Protein AF-A0AAN8T4R4-F1 (afdb_monomer_lite)

Organism: Solanum bulbocastanum (NCBI:txid147425)

Structure (mmCIF, N/CA/C/O backbone):
data_AF-A0AAN8T4R4-F1
#
_entry.id   AF-A0AAN8T4R4-F1
#
loop_
_atom_site.group_PDB
_atom_site.id
_atom_site.type_symbol
_atom_site.label_atom_id
_atom_site.label_alt_id
_atom_site.label_comp_id
_atom_site.label_asym_id
_atom_site.label_entity_id
_atom_site.label_seq_id
_atom_site.pdbx_PDB_ins_code
_atom_site.Cartn_x
_atom_site.Cartn_y
_atom_site.Cartn_z
_atom_site.occupancy
_atom_site.B_iso_or_equiv
_atom_site.auth_seq_id
_atom_site.auth_comp_id
_atom_site.auth_asym_id
_atom_site.auth_atom_id
_atom_site.pdbx_PDB_model_num
ATOM 1 N N . MET A 1 1 ? 1.243 -3.612 -0.192 1.00 70.31 1 MET A N 1
ATOM 2 C CA . MET A 1 1 ? 1.621 -2.496 0.725 1.00 70.31 1 MET A CA 1
ATOM 3 C C . MET A 1 1 ? 0.434 -1.635 1.151 1.00 70.31 1 MET A C 1
ATOM 5 O O . MET A 1 1 ? 0.256 -1.428 2.345 1.00 70.31 1 MET A O 1
ATOM 9 N N . CYS A 1 2 ? -0.395 -1.151 0.220 1.00 84.56 2 CYS A N 1
ATOM 10 C CA . CYS A 1 2 ? -1.512 -0.251 0.536 1.00 84.56 2 CYS A CA 1
ATOM 11 C C . CYS A 1 2 ? -2.473 -0.798 1.614 1.00 84.56 2 CYS A C 1
ATOM 13 O O . CYS A 1 2 ? -2.903 -0.047 2.481 1.00 84.56 2 CYS A O 1
ATOM 15 N N . SER A 1 3 ? -2.752 -2.108 1.619 1.00 90.38 3 SER A N 1
ATOM 16 C CA . SER A 1 3 ? -3.696 -2.730 2.565 1.00 90.38 3 SER A CA 1
ATOM 17 C C . SER A 1 3 ? -3.278 -2.607 4.030 1.00 90.38 3 SER A C 1
ATOM 19 O O . SER A 1 3 ? -4.137 -2.523 4.903 1.00 90.38 3 SER A O 1
ATOM 21 N N . TYR A 1 4 ? -1.973 -2.577 4.306 1.00 89.50 4 TYR A N 1
ATOM 22 C CA . TYR A 1 4 ? -1.435 -2.440 5.657 1.00 89.50 4 TYR A CA 1
ATOM 23 C C . TYR A 1 4 ? -1.682 -1.052 6.229 1.00 89.50 4 TYR A C 1
ATOM 25 O O . TYR A 1 4 ? -2.154 -0.919 7.353 1.00 89.50 4 TYR A O 1
ATOM 33 N N . PHE A 1 5 ? -1.433 -0.011 5.437 1.00 86.12 5 PHE A N 1
ATOM 34 C CA . PHE A 1 5 ? -1.716 1.350 5.873 1.00 86.12 5 PHE A CA 1
ATOM 35 C C . PHE A 1 5 ? -3.221 1.567 6.023 1.00 86.12 5 PHE A C 1
ATOM 37 O O . PHE A 1 5 ? -3.647 2.046 7.068 1.00 86.12 5 PHE A O 1
ATOM 44 N N . SER A 1 6 ? -4.041 1.106 5.068 1.00 87.62 6 SER A N 1
ATOM 45 C CA . SER A 1 6 ? -5.504 1.126 5.215 1.00 87.62 6 SER A CA 1
ATOM 46 C C . SER A 1 6 ? -5.963 0.414 6.493 1.00 87.62 6 SER A C 1
ATOM 48 O O . SER A 1 6 ? -6.845 0.906 7.188 1.00 87.62 6 SER A O 1
ATOM 50 N N . HIS A 1 7 ? -5.336 -0.708 6.858 1.00 89.81 7 HIS A N 1
ATOM 51 C CA . HIS A 1 7 ? -5.618 -1.392 8.117 1.00 89.81 7 HIS A CA 1
ATOM 52 C C . HIS A 1 7 ? -5.269 -0.547 9.338 1.00 89.81 7 HIS A C 1
ATOM 54 O O . HIS A 1 7 ? -6.116 -0.400 10.210 1.00 89.81 7 HIS A O 1
ATOM 60 N N . LEU A 1 8 ? -4.068 0.032 9.405 1.00 86.88 8 LEU A N 1
ATOM 61 C CA . LEU A 1 8 ? -3.681 0.896 10.525 1.00 86.88 8 LEU A CA 1
ATOM 62 C C . LEU A 1 8 ? -4.657 2.074 10.694 1.00 86.88 8 LEU A C 1
ATOM 64 O O . LEU A 1 8 ? -5.019 2.429 11.816 1.00 86.88 8 LEU A O 1
ATOM 68 N N . PHE A 1 9 ? -5.129 2.634 9.577 1.00 84.19 9 PHE A N 1
ATOM 69 C CA . PHE A 1 9 ? -6.100 3.728 9.556 1.00 84.19 9 PHE A CA 1
ATOM 70 C C . PHE A 1 9 ? -7.527 3.320 9.922 1.00 84.19 9 PHE A C 1
ATOM 72 O O . PHE A 1 9 ? -8.250 4.139 10.476 1.00 84.19 9 PHE A O 1
ATOM 79 N N . VAL A 1 10 ? -7.970 2.097 9.633 1.00 85.12 10 VAL A N 1
ATOM 80 C CA . VAL A 1 10 ? -9.353 1.664 9.921 1.00 85.12 10 VAL A CA 1
ATOM 81 C C . VAL A 1 10 ? -9.436 0.901 11.250 1.00 85.12 10 VAL A C 1
ATOM 83 O O . VAL A 1 10 ? -10.383 1.073 12.012 1.00 85.12 10 VAL A O 1
ATOM 86 N N . LYS A 1 11 ? -8.419 0.098 11.573 1.00 85.94 11 LYS A N 1
ATOM 87 C CA . LYS A 1 11 ? -8.355 -0.839 12.705 1.00 85.94 11 LYS A CA 1
ATOM 88 C C . LYS A 1 11 ? -7.009 -0.722 13.465 1.00 85.94 11 LYS A C 1
ATOM 90 O O . LYS A 1 11 ? -6.245 -1.676 13.503 1.00 85.94 11 LYS A O 1
ATOM 95 N N . PRO A 1 12 ? -6.713 0.413 14.126 1.00 78.94 12 PRO A N 1
ATOM 96 C CA . PRO A 1 12 ? -5.392 0.726 14.706 1.00 78.94 12 PRO A CA 1
ATOM 97 C C . PRO A 1 12 ? -4.930 -0.216 15.821 1.00 78.94 12 PRO A C 1
ATOM 99 O O . PRO A 1 12 ? -3.740 -0.327 16.078 1.00 78.94 12 PRO A O 1
ATOM 102 N N . ASN A 1 13 ? -5.880 -0.843 16.515 1.00 82.31 13 ASN A N 1
ATOM 103 C CA . ASN A 1 13 ? -5.626 -1.683 17.685 1.00 82.31 13 ASN A CA 1
ATOM 104 C C . ASN A 1 13 ? -5.783 -3.173 17.358 1.00 82.31 13 ASN A C 1
ATOM 106 O O . ASN A 1 13 ? -5.869 -3.999 18.262 1.00 82.31 13 ASN A O 1
ATOM 110 N N . VAL A 1 14 ? -5.901 -3.506 16.072 1.00 87.19 14 VAL A N 1
ATOM 111 C CA . VAL A 1 14 ? -6.008 -4.879 15.588 1.00 87.19 14 VAL A CA 1
ATOM 112 C C . VAL A 1 14 ? -4.702 -5.216 14.884 1.00 87.19 14 VAL A C 1
ATOM 114 O O . VAL A 1 14 ? -4.086 -4.360 14.255 1.00 87.19 14 VAL A O 1
ATOM 117 N N . GLU A 1 15 ? -4.246 -6.456 15.028 1.00 87.62 15 GLU A N 1
ATOM 118 C CA . GLU A 1 15 ? -3.076 -6.916 14.294 1.00 87.62 15 GLU A CA 1
ATOM 119 C C . GLU A 1 15 ? -3.434 -7.136 12.819 1.00 87.62 15 GLU A C 1
ATOM 121 O O . GLU A 1 15 ? -4.502 -7.656 12.473 1.00 87.62 15 GLU A O 1
ATOM 126 N N . PHE A 1 16 ? -2.519 -6.754 11.931 1.00 89.31 16 PHE A N 1
ATOM 127 C CA . PHE A 1 16 ? -2.689 -6.982 10.505 1.00 89.31 16 PHE A CA 1
ATOM 128 C C . PHE A 1 16 ? -2.700 -8.494 10.201 1.00 89.31 16 PHE A C 1
ATOM 130 O O . PHE A 1 16 ? -1.756 -9.194 10.567 1.00 89.31 16 PHE A O 1
ATOM 137 N N . PRO A 1 17 ? -3.710 -9.028 9.485 1.00 90.50 17 PRO A N 1
ATOM 138 C CA . PRO A 1 17 ? -3.965 -10.473 9.429 1.00 90.50 17 PRO A CA 1
ATOM 139 C C . PRO A 1 17 ? -3.010 -11.273 8.529 1.00 90.50 17 PRO A C 1
ATOM 141 O O . PRO A 1 17 ? -3.151 -12.489 8.409 1.00 90.50 17 PRO A O 1
ATOM 144 N N . PHE A 1 18 ? -2.049 -10.627 7.863 1.00 88.25 18 PHE A N 1
ATOM 145 C CA . PHE A 1 18 ? -1.108 -11.301 6.972 1.00 88.25 18 PHE A CA 1
ATOM 146 C C . PHE A 1 18 ? 0.327 -11.157 7.468 1.00 88.25 18 PHE A C 1
ATOM 148 O O . PHE A 1 18 ? 0.864 -10.053 7.558 1.00 88.25 18 PHE A O 1
ATOM 155 N N . GLN A 1 19 ? 1.000 -12.289 7.664 1.00 76.69 19 GLN A N 1
ATOM 156 C CA . GLN A 1 19 ? 2.444 -12.308 7.875 1.00 76.69 19 GLN A CA 1
ATOM 157 C C . GLN A 1 19 ? 3.167 -12.081 6.545 1.00 76.69 19 GLN A C 1
ATOM 159 O O . GLN A 1 19 ? 3.243 -12.978 5.706 1.00 76.69 19 GLN A O 1
ATOM 164 N N . ALA A 1 20 ? 3.665 -10.862 6.342 1.00 63.94 20 ALA A N 1
ATOM 165 C CA . ALA A 1 20 ? 4.552 -10.524 5.222 1.00 63.94 20 ALA A CA 1
ATOM 166 C C . ALA A 1 20 ? 5.282 -9.182 5.383 1.00 63.94 20 ALA A C 1
ATOM 168 O O . ALA A 1 20 ? 6.284 -8.955 4.712 1.00 63.94 20 ALA A O 1
ATOM 169 N N . LEU A 1 21 ? 4.801 -8.284 6.245 1.00 71.69 21 LEU A N 1
ATOM 170 C CA . LEU A 1 21 ? 5.347 -6.934 6.363 1.00 71.69 21 LEU A CA 1
ATOM 171 C C . LEU A 1 21 ? 6.217 -6.826 7.609 1.00 71.69 21 LEU A C 1
ATOM 173 O O . LEU A 1 21 ? 5.735 -6.564 8.706 1.00 71.69 21 LEU A O 1
ATOM 177 N N . ARG A 1 22 ? 7.520 -7.048 7.435 1.00 72.25 22 ARG A N 1
ATOM 178 C CA . ARG A 1 22 ? 8.513 -6.684 8.446 1.00 72.25 22 ARG A CA 1
ATOM 179 C C . ARG A 1 22 ? 8.921 -5.237 8.225 1.00 72.25 22 ARG A C 1
ATOM 181 O O . ARG A 1 22 ? 9.817 -4.966 7.438 1.00 72.25 22 ARG A O 1
ATOM 188 N N . LEU A 1 23 ? 8.246 -4.334 8.923 1.00 80.38 23 LEU A N 1
ATOM 189 C CA . LEU A 1 23 ? 8.722 -2.968 9.090 1.00 80.38 23 LEU A CA 1
ATOM 190 C C . LEU A 1 23 ? 9.738 -2.930 10.232 1.00 80.38 23 LEU A C 1
ATOM 192 O O . LEU A 1 23 ? 9.555 -3.580 11.265 1.00 80.38 23 LEU A O 1
ATOM 196 N N . HIS A 1 24 ? 10.804 -2.158 10.065 1.00 86.69 24 HIS A N 1
ATOM 197 C CA . HIS A 1 24 ? 11.719 -1.868 11.157 1.00 86.69 24 HIS A CA 1
ATOM 198 C C . HIS A 1 24 ? 11.015 -1.048 12.254 1.00 86.69 24 HIS A C 1
ATOM 200 O O . HIS A 1 24 ? 10.060 -0.318 11.973 1.00 86.69 24 HIS A O 1
ATOM 206 N N . PRO A 1 25 ? 11.505 -1.082 13.510 1.00 87.06 25 PRO A N 1
ATOM 207 C CA . PRO A 1 25 ? 10.887 -0.342 14.613 1.00 87.06 25 PRO A CA 1
ATOM 208 C C . PRO A 1 25 ? 10.697 1.158 14.340 1.00 87.06 25 PRO A C 1
ATOM 210 O O . PRO A 1 25 ? 9.683 1.735 14.723 1.00 87.06 25 PRO A O 1
ATOM 213 N N . TYR A 1 26 ? 11.638 1.799 13.639 1.00 88.50 26 TYR A N 1
ATOM 214 C CA . TYR A 1 26 ? 11.523 3.219 13.293 1.00 88.50 26 TYR A CA 1
ATOM 215 C C . TYR A 1 26 ? 10.458 3.482 12.213 1.00 88.50 26 TYR A C 1
ATOM 217 O O . TYR A 1 26 ? 9.780 4.508 12.263 1.00 88.50 26 TYR A O 1
ATOM 225 N N . GLU A 1 27 ? 10.262 2.554 11.271 1.00 88.25 27 GLU A N 1
ATOM 226 C CA . GLU A 1 27 ? 9.214 2.636 10.246 1.00 88.25 27 GLU A CA 1
ATOM 227 C C . GLU A 1 27 ? 7.831 2.440 10.866 1.00 88.25 27 GLU A C 1
ATOM 229 O O . GLU A 1 27 ? 6.905 3.182 10.545 1.00 88.25 27 GLU A O 1
ATOM 234 N N . LEU A 1 28 ? 7.711 1.502 11.813 1.00 85.25 28 LEU A N 1
ATOM 235 C CA . LEU A 1 28 ? 6.496 1.302 12.602 1.00 85.25 28 LEU A CA 1
ATOM 236 C C . LEU A 1 28 ? 6.129 2.567 13.373 1.00 85.25 28 LEU A C 1
ATOM 238 O O . LEU A 1 28 ? 5.000 3.038 13.262 1.00 85.25 28 LEU A O 1
ATOM 242 N N . THR A 1 29 ? 7.071 3.147 14.119 1.00 87.94 29 THR A N 1
ATOM 243 C CA . THR A 1 29 ? 6.829 4.380 14.883 1.00 87.94 29 THR A CA 1
ATOM 244 C C . THR A 1 29 ? 6.397 5.526 13.970 1.00 87.94 29 THR A C 1
ATOM 246 O O . THR A 1 29 ? 5.438 6.235 14.276 1.00 87.94 29 THR A O 1
ATOM 249 N N . ARG A 1 30 ? 7.057 5.685 12.815 1.00 87.94 30 ARG A N 1
ATOM 250 C CA . ARG A 1 30 ? 6.697 6.714 11.833 1.00 87.94 30 ARG A CA 1
ATOM 251 C C . ARG A 1 30 ? 5.301 6.485 11.251 1.00 87.94 30 ARG A C 1
ATOM 253 O O . ARG A 1 30 ? 4.533 7.437 11.170 1.00 87.94 30 ARG A O 1
ATOM 260 N N . ALA A 1 31 ? 4.962 5.251 10.882 1.00 84.12 31 ALA A N 1
ATOM 261 C CA . ALA A 1 31 ? 3.650 4.910 10.337 1.00 84.12 31 ALA A CA 1
ATOM 262 C C . ALA A 1 31 ? 2.522 5.200 11.341 1.00 84.12 31 ALA A C 1
ATOM 264 O O . ALA A 1 31 ? 1.548 5.859 10.989 1.00 84.12 31 ALA A O 1
ATOM 265 N N . HIS A 1 32 ? 2.679 4.783 12.602 1.00 83.69 32 HIS A N 1
ATOM 266 C CA . HIS A 1 32 ? 1.687 5.048 13.650 1.00 83.69 32 HIS A CA 1
ATOM 267 C C . HIS A 1 32 ? 1.530 6.541 13.943 1.00 83.69 32 HIS A C 1
ATOM 269 O O . HIS A 1 32 ? 0.411 7.000 14.156 1.00 83.69 32 HIS A O 1
ATOM 275 N N . LYS A 1 33 ? 2.631 7.303 13.926 1.00 87.19 33 LYS A N 1
ATOM 276 C CA . LYS A 1 33 ? 2.591 8.755 14.120 1.00 87.19 33 LYS A CA 1
ATOM 277 C C . LYS A 1 33 ? 1.748 9.439 13.041 1.00 87.19 33 LYS A C 1
ATOM 279 O O . LYS A 1 33 ? 0.819 10.157 13.386 1.00 87.19 33 LYS A O 1
ATOM 284 N N . VAL A 1 34 ? 2.016 9.147 11.765 1.00 84.50 34 VAL A N 1
ATOM 285 C CA . VAL A 1 34 ? 1.265 9.722 10.634 1.00 84.50 34 VAL A CA 1
ATOM 286 C C . VAL A 1 34 ? -0.223 9.383 10.735 1.00 84.50 34 VAL A C 1
ATOM 288 O O . VAL A 1 34 ? -1.061 10.261 10.557 1.00 84.50 34 VAL A O 1
ATOM 291 N N . VAL A 1 35 ? -0.557 8.130 11.066 1.00 81.44 35 VAL A N 1
ATOM 292 C CA . VAL A 1 35 ? -1.952 7.690 11.235 1.00 81.44 35 VAL A CA 1
ATOM 293 C C . VAL A 1 35 ? -2.652 8.430 12.372 1.00 81.44 35 VAL A C 1
ATOM 295 O O . VAL A 1 35 ? -3.825 8.776 12.247 1.00 81.44 35 VAL A O 1
ATOM 298 N N . LYS A 1 36 ? -1.950 8.647 13.487 1.00 81.88 36 LYS A N 1
ATOM 299 C CA . LYS A 1 36 ? -2.492 9.352 14.646 1.00 81.88 36 LYS A CA 1
ATOM 300 C C . LYS A 1 36 ? -2.761 10.823 14.326 1.00 81.88 36 LYS A C 1
ATOM 302 O O . LYS A 1 36 ? -3.868 11.274 14.577 1.00 81.88 36 LYS A O 1
ATOM 307 N N . GLU A 1 37 ? -1.793 11.516 13.727 1.00 82.62 37 GLU A N 1
ATOM 308 C CA . GLU A 1 37 ? -1.914 12.936 13.357 1.00 82.62 37 GLU A CA 1
ATOM 309 C C . GLU A 1 37 ? -3.115 13.172 12.424 1.00 82.62 37 GLU A C 1
ATOM 311 O O . GLU A 1 37 ? -3.972 13.991 12.726 1.00 82.62 37 GLU A O 1
ATOM 316 N N . HIS A 1 38 ? -3.267 12.367 11.366 1.00 74.69 38 HIS A N 1
ATOM 317 C CA . HIS A 1 38 ? -4.385 12.520 10.419 1.00 74.69 38 HIS A CA 1
ATOM 318 C C . HIS A 1 38 ? -5.761 12.252 11.044 1.00 74.69 38 HIS A C 1
ATOM 320 O O . HIS A 1 38 ? -6.758 12.788 10.583 1.00 74.69 38 HIS A O 1
ATOM 326 N N . ARG A 1 39 ? -5.838 11.408 12.078 1.00 70.50 39 ARG A N 1
ATOM 327 C CA . ARG A 1 39 ? -7.100 11.112 12.773 1.00 70.50 39 ARG A CA 1
ATOM 328 C C . ARG A 1 39 ? -7.490 12.155 13.805 1.00 70.50 39 ARG A C 1
ATOM 330 O O . ARG A 1 39 ? -8.663 12.239 14.143 1.00 70.50 39 ARG A O 1
ATOM 337 N N . GLU A 1 40 ? -6.509 12.854 14.362 1.00 69.06 40 GLU A N 1
ATOM 338 C CA . GLU A 1 40 ? -6.748 13.980 15.265 1.00 69.06 40 GLU A CA 1
ATOM 339 C C . GLU A 1 40 ? -7.192 15.223 14.474 1.00 69.06 40 GLU A C 1
ATOM 341 O O . GLU A 1 40 ? -7.977 16.009 14.998 1.00 69.06 40 GLU A O 1
ATOM 346 N N . ASP A 1 41 ? -6.759 15.343 13.212 1.00 63.88 41 ASP A N 1
ATOM 347 C CA . ASP A 1 41 ? -7.192 16.385 12.269 1.00 63.88 41 ASP 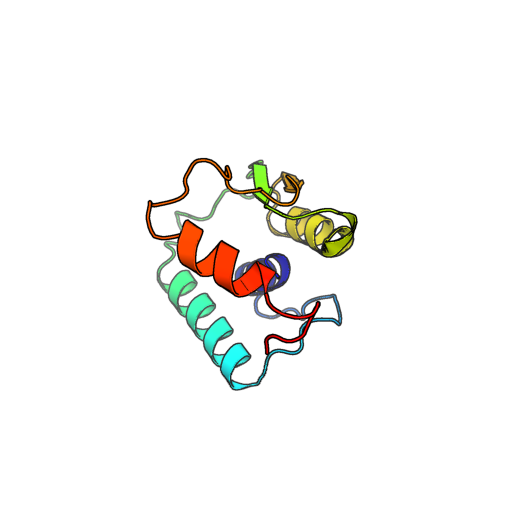A CA 1
ATOM 348 C C . ASP A 1 41 ? -8.542 16.082 11.578 1.00 63.88 41 ASP A C 1
ATOM 350 O O . ASP A 1 41 ? -9.180 16.998 11.054 1.00 63.88 41 ASP A O 1
ATOM 354 N N . ASP A 1 42 ? -8.994 14.821 11.569 1.00 61.75 42 ASP A N 1
ATOM 355 C CA . ASP A 1 42 ? -10.283 14.423 10.985 1.00 61.75 42 ASP A CA 1
ATOM 356 C C . ASP A 1 42 ? -11.452 14.875 11.880 1.00 61.75 42 ASP A C 1
ATOM 358 O O . ASP A 1 42 ? -11.653 14.374 12.992 1.00 61.75 42 ASP A O 1
ATOM 362 N N . ASP A 1 43 ? -12.273 15.792 11.363 1.00 55.19 43 ASP A N 1
ATOM 363 C CA . ASP A 1 43 ? -13.533 16.189 11.990 1.00 55.19 43 ASP A CA 1
ATOM 364 C C . ASP A 1 43 ? -14.479 14.969 12.064 1.00 55.19 43 ASP A C 1
ATOM 366 O O . ASP A 1 43 ? -14.760 14.344 11.032 1.00 55.19 43 ASP A O 1
ATOM 370 N N . PRO A 1 44 ? -14.994 14.589 13.250 1.00 54.44 44 PRO A N 1
ATOM 371 C CA . PRO A 1 44 ? -15.911 13.462 13.393 1.00 54.44 44 PRO A CA 1
ATOM 372 C C . PRO A 1 44 ? -17.187 13.575 12.538 1.00 54.44 44 PRO A C 1
ATOM 374 O O . PRO A 1 44 ? -17.791 12.533 12.265 1.00 54.44 44 PRO A O 1
ATOM 377 N N . GLU A 1 45 ? -17.578 14.775 12.086 1.00 49.56 45 GLU A N 1
ATOM 378 C CA . GLU A 1 45 ? -18.691 14.985 11.142 1.00 49.56 45 GLU A CA 1
ATOM 379 C C . GLU A 1 45 ? -18.344 14.619 9.683 1.00 49.56 45 GLU A C 1
ATOM 381 O O . GLU A 1 45 ? -19.244 14.336 8.893 1.00 49.56 45 GLU A O 1
ATOM 386 N N . VAL A 1 46 ? -17.057 14.527 9.326 1.00 51.81 46 VAL A N 1
ATOM 387 C CA . VAL A 1 46 ? -16.553 14.111 7.998 1.00 51.81 46 VAL A CA 1
ATOM 388 C C . VAL A 1 46 ? -16.220 12.610 7.986 1.00 51.81 46 VAL A C 1
ATOM 390 O O . VAL A 1 46 ? -15.413 12.115 7.200 1.00 51.81 46 VAL A O 1
ATOM 393 N N . ARG A 1 47 ? -16.868 11.812 8.842 1.00 53.88 47 ARG A N 1
ATOM 394 C CA . ARG A 1 47 ? -16.825 10.355 8.684 1.00 53.88 47 ARG A CA 1
ATOM 395 C C . ARG A 1 47 ? -17.554 9.975 7.398 1.00 53.88 47 ARG A C 1
ATOM 397 O O . ARG A 1 47 ? -18.754 10.202 7.263 1.00 53.88 47 ARG A O 1
ATOM 404 N N . ALA A 1 48 ? -16.827 9.354 6.468 1.00 53.28 48 ALA A N 1
ATOM 405 C CA . 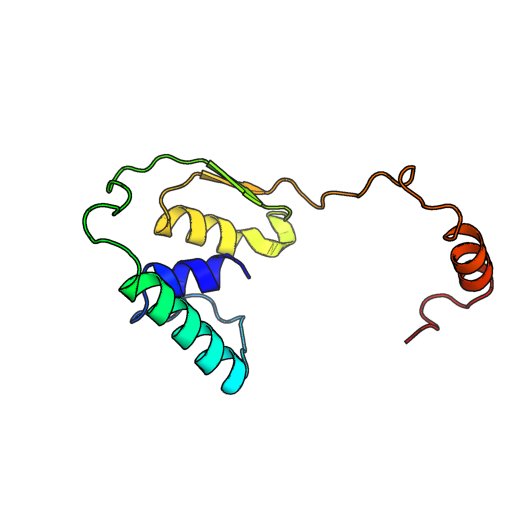ALA A 1 48 ? -17.426 8.703 5.312 1.00 53.28 48 ALA A CA 1
ATOM 406 C C . ALA A 1 48 ? -18.576 7.786 5.791 1.00 53.28 48 ALA A C 1
ATOM 408 O O . ALA A 1 48 ? -18.344 6.990 6.708 1.00 53.28 48 ALA A O 1
ATOM 409 N N . PRO A 1 49 ? -19.801 7.907 5.241 1.00 54.00 49 PRO A N 1
ATOM 410 C CA . PRO A 1 49 ? -20.940 7.092 5.656 1.00 54.00 49 PRO A CA 1
ATOM 411 C C . PRO A 1 49 ? -20.614 5.595 5.663 1.00 54.00 49 PRO A C 1
ATOM 413 O O . PRO A 1 49 ? -19.825 5.121 4.845 1.00 54.00 49 PRO A O 1
ATOM 416 N N . GLU A 1 50 ? -21.258 4.841 6.561 1.00 57.94 50 GLU A N 1
ATOM 417 C CA . GLU A 1 50 ? -21.053 3.389 6.728 1.00 57.94 50 GLU A CA 1
ATOM 418 C C . GLU A 1 50 ? -21.227 2.591 5.416 1.00 57.94 50 GLU A C 1
ATOM 420 O O . GLU A 1 50 ? -20.680 1.497 5.271 1.00 57.94 50 GLU A O 1
ATOM 425 N N . GLU A 1 51 ? -21.930 3.171 4.439 1.00 60.94 51 GLU A N 1
ATOM 426 C CA . GLU A 1 51 ? -22.252 2.604 3.126 1.00 60.94 51 GLU A CA 1
ATOM 427 C C . GLU A 1 51 ? -21.451 3.211 1.959 1.00 60.94 51 GLU A C 1
ATOM 429 O O . GLU A 1 51 ? -21.933 3.262 0.828 1.00 60.94 51 GLU A O 1
ATOM 434 N N . PHE A 1 52 ? -20.238 3.721 2.181 1.00 62.50 52 PHE A N 1
ATOM 435 C CA . PHE A 1 52 ? -19.481 4.351 1.096 1.00 62.50 52 PHE A CA 1
ATOM 436 C C . PHE A 1 52 ? -19.064 3.334 0.006 1.00 62.50 52 PHE A C 1
ATOM 438 O O . PHE A 1 52 ? -18.027 2.681 0.095 1.00 62.50 52 PHE A O 1
ATOM 445 N N . THR A 1 53 ? -19.856 3.216 -1.065 1.00 67.56 53 THR A N 1
ATOM 446 C CA . THR A 1 53 ? -19.606 2.352 -2.237 1.00 67.56 53 THR A CA 1
ATOM 447 C C . THR A 1 53 ? -18.729 3.045 -3.283 1.00 67.56 53 THR A C 1
ATOM 449 O O . THR A 1 53 ? -19.128 3.248 -4.432 1.00 67.56 53 THR A O 1
ATOM 452 N N . GLY A 1 54 ? -17.526 3.452 -2.880 1.00 80.88 54 GLY A N 1
ATOM 453 C CA . GLY A 1 54 ? -16.525 4.005 -3.791 1.00 80.88 54 GLY A CA 1
ATOM 454 C C . GLY A 1 54 ? -15.812 2.930 -4.620 1.00 80.88 54 GLY A C 1
ATOM 455 O O . GLY A 1 54 ? -15.909 1.726 -4.360 1.00 80.88 54 GLY A O 1
ATOM 456 N N . MET A 1 55 ? -15.048 3.368 -5.621 1.00 87.88 55 MET A N 1
ATOM 457 C CA . MET A 1 55 ? -14.150 2.511 -6.398 1.00 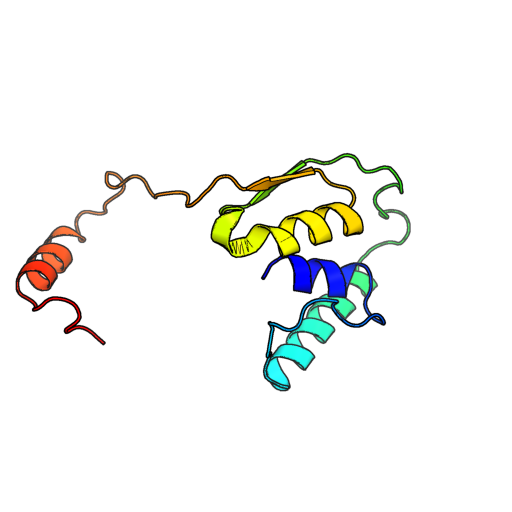87.88 55 MET A CA 1
ATOM 458 C C . MET A 1 55 ? -12.727 3.062 -6.325 1.00 87.88 55 MET A C 1
ATOM 460 O O . MET A 1 55 ? -12.513 4.252 -6.540 1.00 87.88 55 MET A O 1
ATOM 464 N N . MET A 1 56 ? -11.755 2.197 -6.039 1.00 89.19 56 MET A N 1
ATOM 465 C CA . MET A 1 56 ? -10.335 2.541 -5.966 1.00 89.19 56 MET A CA 1
ATOM 466 C C . MET A 1 56 ? -9.574 1.811 -7.069 1.00 89.19 56 MET A C 1
ATOM 468 O O . MET A 1 56 ? -9.635 0.584 -7.160 1.00 89.19 56 MET A O 1
ATOM 472 N N . LEU A 1 57 ? -8.844 2.561 -7.891 1.00 91.69 57 LEU A N 1
ATOM 473 C CA . LEU A 1 57 ? -7.947 2.006 -8.902 1.00 91.69 57 LEU A CA 1
ATOM 474 C C . LEU A 1 57 ? -6.531 1.935 -8.327 1.00 91.69 57 LEU A C 1
ATOM 476 O O . LEU A 1 57 ? -6.019 2.938 -7.832 1.00 91.69 57 LEU A O 1
ATOM 480 N N . ILE A 1 58 ? -5.897 0.764 -8.388 1.00 90.44 58 ILE A N 1
ATOM 481 C CA . ILE A 1 58 ? -4.534 0.562 -7.880 1.00 90.44 58 ILE A CA 1
ATOM 482 C C . ILE A 1 58 ? -3.671 -0.040 -8.985 1.00 90.44 58 ILE A C 1
ATOM 484 O O . ILE A 1 58 ? -4.021 -1.076 -9.551 1.00 90.44 58 ILE A O 1
ATOM 488 N N . GLY A 1 59 ? -2.532 0.595 -9.274 1.00 91.38 59 GLY A N 1
ATOM 489 C CA . GLY A 1 59 ? -1.520 0.113 -10.222 1.00 91.38 59 GLY A CA 1
ATOM 490 C C . GLY A 1 59 ? -0.780 -1.123 -9.704 1.00 91.38 59 GLY A C 1
ATOM 491 O O . GLY A 1 59 ? 0.373 -1.040 -9.298 1.00 91.38 59 GLY A O 1
ATOM 492 N N . THR A 1 60 ? -1.476 -2.254 -9.656 1.00 91.19 60 THR A N 1
ATOM 493 C CA . THR A 1 60 ? -0.992 -3.552 -9.174 1.00 91.19 60 THR A CA 1
ATOM 494 C C . THR A 1 60 ? -1.731 -4.680 -9.898 1.00 91.19 60 THR A C 1
ATOM 496 O O . THR A 1 60 ? -2.602 -4.420 -10.729 1.00 91.19 60 THR A O 1
ATOM 499 N N . SER A 1 61 ? -1.418 -5.936 -9.585 1.00 92.12 61 SER A N 1
ATOM 500 C CA . SER A 1 61 ? -2.089 -7.114 -10.142 1.00 92.12 61 SER A CA 1
ATOM 501 C C . SER A 1 61 ? -2.540 -8.087 -9.044 1.00 92.12 61 SER A C 1
ATOM 503 O O . SER A 1 61 ? -2.017 -8.078 -7.924 1.00 92.12 61 SER A O 1
ATOM 505 N N . ARG A 1 62 ? -3.526 -8.946 -9.346 1.00 91.69 62 ARG A N 1
ATOM 506 C CA . ARG A 1 62 ? -4.007 -9.951 -8.378 1.00 91.69 62 ARG A CA 1
ATOM 507 C C . ARG A 1 62 ? -2.970 -11.043 -8.118 1.00 91.69 62 ARG A C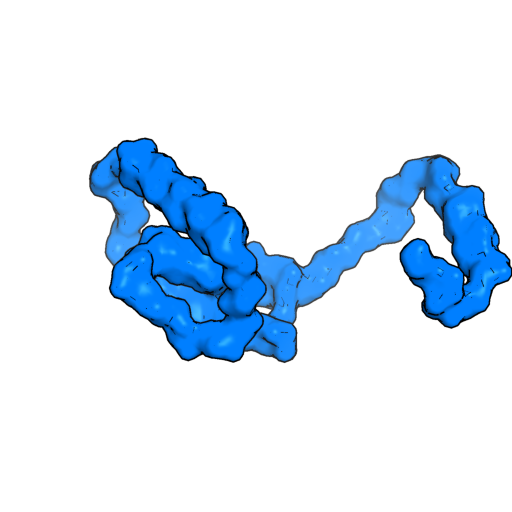 1
ATOM 509 O O . ARG A 1 62 ? -2.939 -11.586 -7.020 1.00 91.69 62 ARG A O 1
ATOM 516 N N . GLU A 1 63 ? -2.110 -11.328 -9.087 1.00 92.62 63 GLU A N 1
ATOM 517 C CA . GLU A 1 63 ? -1.009 -12.287 -8.967 1.00 92.62 63 GLU A CA 1
ATOM 518 C C . GLU A 1 63 ? 0.001 -11.840 -7.903 1.00 92.62 63 GLU A C 1
ATOM 520 O O . GLU A 1 63 ? 0.509 -12.668 -7.152 1.00 92.62 63 GLU A O 1
ATOM 525 N N . MET A 1 64 ? 0.259 -10.530 -7.804 1.00 89.62 64 MET A N 1
ATOM 526 C CA . MET A 1 64 ? 1.177 -9.967 -6.811 1.00 89.62 64 MET A CA 1
ATOM 527 C C . MET A 1 64 ? 0.499 -9.717 -5.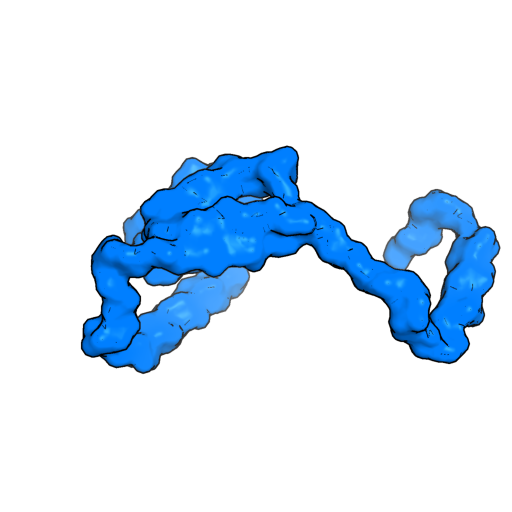459 1.00 89.62 64 MET A C 1
ATOM 529 O O . MET A 1 64 ? 1.076 -10.012 -4.412 1.00 89.62 64 MET A O 1
ATOM 533 N N . GLU A 1 65 ? -0.717 -9.156 -5.461 1.00 91.19 65 GLU A N 1
ATOM 534 C CA . GLU A 1 65 ? -1.332 -8.605 -4.247 1.00 91.19 65 GLU A CA 1
ATOM 535 C C . GLU A 1 65 ? -2.771 -9.080 -3.963 1.00 91.19 65 GLU A C 1
ATOM 537 O O . GLU A 1 65 ? -3.440 -8.511 -3.103 1.00 91.19 65 GLU A O 1
ATOM 542 N N . GLY A 1 66 ? -3.258 -10.147 -4.605 1.00 92.75 66 GLY A N 1
ATOM 543 C CA . GLY A 1 66 ? -4.662 -10.592 -4.550 1.00 92.75 66 GLY A CA 1
ATOM 544 C C . GLY A 1 66 ? -5.284 -10.645 -3.148 1.00 92.75 66 GLY A C 1
ATOM 545 O O . GLY A 1 66 ? -6.277 -9.969 -2.893 1.00 92.75 66 GLY A O 1
ATOM 546 N N . LYS A 1 67 ? -4.655 -11.356 -2.201 1.00 92.88 67 LYS A N 1
ATOM 547 C CA . LYS A 1 67 ? -5.156 -11.456 -0.812 1.00 92.88 67 LYS A CA 1
ATOM 548 C C . LYS A 1 67 ? -5.224 -10.105 -0.088 1.00 92.88 67 LYS A C 1
ATOM 550 O O . LYS A 1 67 ? -6.077 -9.894 0.768 1.00 92.88 67 LYS A O 1
ATOM 555 N N . TYR A 1 68 ? -4.322 -9.186 -0.425 1.00 92.81 68 TY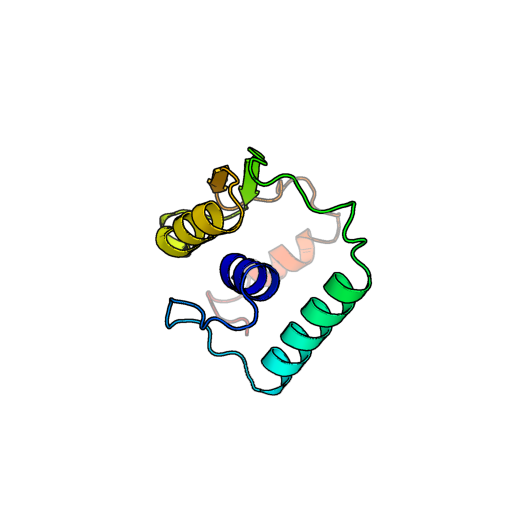R A N 1
ATOM 556 C CA . TYR A 1 68 ? -4.284 -7.849 0.158 1.00 92.81 68 TYR A CA 1
ATOM 557 C C . TYR A 1 68 ? -5.366 -6.948 -0.437 1.00 92.81 68 TYR A C 1
ATOM 559 O O . TYR A 1 68 ? -5.916 -6.124 0.288 1.00 92.81 68 TYR A O 1
ATOM 567 N N . ILE A 1 69 ? -5.663 -7.112 -1.729 1.00 93.25 69 ILE A N 1
ATOM 568 C CA . ILE A 1 69 ? -6.734 -6.404 -2.442 1.00 93.25 69 ILE A CA 1
ATOM 569 C C . ILE A 1 69 ? -8.092 -6.789 -1.858 1.00 93.25 69 ILE A C 1
ATOM 571 O O . ILE A 1 69 ? -8.871 -5.906 -1.504 1.00 93.25 69 ILE A O 1
ATOM 575 N N . ASP A 1 70 ? -8.345 -8.091 -1.705 1.00 93.31 70 ASP A N 1
ATOM 576 C CA . ASP A 1 70 ? -9.616 -8.594 -1.173 1.00 93.31 70 ASP A CA 1
ATOM 577 C C . ASP A 1 70 ? -9.839 -8.089 0.257 1.00 93.31 70 ASP A C 1
ATOM 579 O O . ASP A 1 70 ? -10.885 -7.525 0.575 1.00 93.31 70 ASP A O 1
ATOM 583 N N . TYR A 1 71 ? -8.802 -8.181 1.092 1.00 93.12 71 TYR A N 1
ATOM 584 C CA . TYR A 1 71 ? -8.841 -7.662 2.453 1.00 93.12 71 TYR A CA 1
ATOM 585 C C . TYR A 1 71 ? -9.077 -6.155 2.523 1.00 93.12 71 TYR A C 1
ATOM 587 O O . TYR A 1 71 ? -9.877 -5.681 3.328 1.00 93.12 71 TYR A O 1
ATOM 595 N N . MET A 1 72 ? -8.375 -5.387 1.688 1.00 91.31 72 MET A N 1
ATOM 596 C CA . MET A 1 72 ? -8.536 -3.941 1.652 1.00 91.31 72 MET A CA 1
ATOM 597 C C . MET A 1 72 ? -9.971 -3.570 1.283 1.00 91.31 72 MET A C 1
ATOM 599 O O . MET A 1 72 ? -10.568 -2.748 1.971 1.00 91.31 72 MET A O 1
ATOM 603 N N . SER A 1 73 ? -10.529 -4.204 0.247 1.00 90.88 73 SER A N 1
ATOM 604 C CA . SER A 1 73 ? -11.910 -3.986 -0.189 1.00 90.88 73 SER A CA 1
ATOM 605 C C . SER A 1 73 ? -12.907 -4.239 0.946 1.00 90.88 73 SER A C 1
ATOM 607 O O . SER A 1 73 ? -13.830 -3.449 1.145 1.00 90.88 73 SER A O 1
ATOM 609 N N . GLU A 1 74 ? -12.674 -5.272 1.761 1.00 90.44 74 GLU A N 1
ATOM 610 C CA . GLU A 1 74 ? -13.514 -5.584 2.918 1.00 90.44 74 GLU A CA 1
ATOM 611 C C . GLU A 1 74 ? -13.465 -4.504 4.010 1.00 90.44 74 GLU A C 1
ATOM 613 O O . GLU A 1 74 ? -14.508 -4.175 4.588 1.00 90.44 74 GLU A O 1
ATOM 618 N N . ILE A 1 75 ? -12.280 -3.958 4.311 1.00 89.12 75 ILE A N 1
ATOM 619 C CA . ILE A 1 75 ? -12.111 -2.993 5.410 1.00 89.12 75 ILE A CA 1
ATOM 620 C C . ILE A 1 75 ? -12.485 -1.563 5.022 1.00 89.12 75 ILE A C 1
ATOM 622 O O . ILE A 1 75 ? -13.010 -0.851 5.870 1.00 89.12 75 ILE A O 1
ATOM 626 N N . ILE A 1 76 ? -12.237 -1.143 3.776 1.00 87.00 76 ILE A N 1
ATOM 627 C CA . ILE A 1 76 ? -12.551 0.222 3.320 1.00 87.00 76 ILE A CA 1
ATOM 628 C C . ILE A 1 76 ? -13.937 0.321 2.669 1.00 87.00 76 ILE A C 1
ATOM 630 O O . ILE A 1 76 ? -14.368 1.419 2.347 1.00 87.00 76 ILE A O 1
ATOM 634 N N . LYS A 1 77 ? -14.613 -0.816 2.441 1.00 87.25 77 LYS A N 1
ATOM 635 C CA . LYS A 1 77 ? -15.928 -0.929 1.776 1.00 87.25 77 LYS A CA 1
ATOM 636 C C . LYS A 1 77 ? -15.979 -0.433 0.327 1.00 87.25 77 LYS A C 1
ATOM 638 O O . LYS A 1 77 ? -17.056 -0.301 -0.244 1.00 87.25 77 LYS A O 1
ATOM 643 N N . PHE A 1 78 ? -14.824 -0.241 -0.310 1.00 88.38 78 PHE A N 1
ATOM 644 C CA . PHE A 1 78 ? -14.739 0.148 -1.719 1.00 88.38 78 PHE A CA 1
ATOM 645 C C . PHE A 1 78 ? -14.437 -1.058 -2.590 1.00 88.38 78 PHE A C 1
ATOM 647 O O . PHE A 1 78 ? -13.696 -1.966 -2.200 1.00 88.38 78 PHE A O 1
ATOM 654 N N . LYS A 1 79 ? -14.916 -1.016 -3.834 1.00 89.75 79 LYS A N 1
ATOM 655 C CA . LYS A 1 79 ? -14.443 -1.930 -4.870 1.00 89.75 79 LYS A CA 1
ATOM 656 C C . LYS A 1 79 ? -13.007 -1.562 -5.238 1.00 89.75 79 LYS A C 1
ATOM 658 O O . LYS A 1 79 ? -12.763 -0.487 -5.783 1.00 89.75 79 LYS A O 1
ATOM 663 N N . VAL A 1 80 ? -12.064 -2.461 -4.976 1.00 91.81 80 VAL A N 1
ATOM 664 C CA . VAL A 1 80 ? -10.655 -2.267 -5.340 1.00 91.81 80 VAL A CA 1
ATOM 665 C C . VAL A 1 80 ? -10.380 -2.960 -6.671 1.00 91.81 80 VAL A C 1
ATOM 667 O O . VAL A 1 80 ? -10.533 -4.176 -6.792 1.00 91.81 80 VAL A O 1
ATOM 670 N N . LEU A 1 81 ? -9.986 -2.184 -7.680 1.00 92.12 81 LEU A N 1
ATOM 671 C CA . LEU A 1 81 ? -9.660 -2.676 -9.014 1.00 92.12 81 LEU A CA 1
ATOM 672 C C . LEU A 1 81 ? -8.149 -2.575 -9.279 1.00 92.12 81 LEU A C 1
ATOM 674 O O . LEU A 1 81 ? -7.619 -1.463 -9.367 1.00 92.12 81 LEU A O 1
ATOM 678 N N . PRO A 1 82 ? -7.450 -3.713 -9.440 1.00 93.38 82 PRO A N 1
ATOM 679 C CA . PRO A 1 82 ? -6.075 -3.727 -9.917 1.00 93.38 82 PRO A CA 1
ATOM 680 C C . PRO A 1 82 ? -6.043 -3.438 -11.422 1.00 93.38 82 PRO A C 1
ATOM 682 O O . PRO A 1 82 ? -6.664 -4.160 -12.201 1.00 93.38 82 PRO A O 1
ATOM 685 N N . ILE A 1 83 ? -5.321 -2.394 -11.831 1.00 93.00 83 ILE A N 1
ATOM 686 C CA . ILE A 1 83 ? -5.212 -1.969 -13.242 1.00 93.00 83 ILE A CA 1
ATOM 687 C C . ILE A 1 83 ? -3.904 -2.417 -13.916 1.00 93.00 83 ILE A C 1
ATOM 689 O O . ILE A 1 83 ? -3.600 -1.992 -15.026 1.00 93.00 83 ILE A O 1
ATOM 693 N N . GLY A 1 84 ? -3.138 -3.296 -13.265 1.00 87.88 84 GLY A N 1
ATOM 694 C CA . GLY A 1 84 ? -1.842 -3.775 -13.741 1.00 87.88 84 GLY A CA 1
ATOM 695 C C . GLY A 1 84 ? -0.710 -2.770 -13.522 1.00 87.88 84 GLY A C 1
ATOM 696 O O . GLY A 1 84 ? -0.869 -1.740 -12.863 1.00 87.88 84 GLY A O 1
ATOM 697 N N . THR A 1 85 ? 0.463 -3.079 -14.076 1.00 81.06 85 THR A N 1
ATOM 698 C CA . THR A 1 85 ? 1.578 -2.128 -14.154 1.00 81.06 85 THR A CA 1
ATOM 699 C C . THR A 1 85 ? 1.272 -1.071 -15.202 1.00 81.06 85 THR A C 1
ATOM 701 O O . THR A 1 85 ? 1.286 -1.355 -16.399 1.00 81.06 85 THR A O 1
ATOM 704 N N . LEU A 1 86 ? 1.021 0.153 -14.743 1.00 76.56 86 LEU A N 1
ATOM 705 C CA . LEU A 1 86 ? 0.940 1.318 -15.612 1.00 76.56 86 LEU A CA 1
ATOM 706 C C . LEU A 1 86 ? 2.323 1.574 -16.222 1.00 76.56 86 LEU A C 1
ATOM 708 O O . LEU A 1 86 ? 3.238 2.025 -15.535 1.00 76.56 86 LEU A O 1
ATOM 712 N N . LEU A 1 87 ? 2.484 1.243 -17.502 1.00 73.12 87 LEU A N 1
ATOM 713 C CA . LEU A 1 87 ? 3.686 1.579 -18.257 1.00 73.12 87 LEU A CA 1
ATOM 714 C C . LEU A 1 87 ? 3.633 3.066 -18.608 1.00 73.12 87 LEU A C 1
ATOM 716 O O . LEU A 1 87 ? 2.625 3.548 -19.125 1.00 73.12 87 LEU A O 1
ATOM 720 N N . GLN A 1 88 ? 4.711 3.793 -18.317 1.00 69.75 88 GLN A N 1
ATOM 721 C CA . GLN A 1 88 ? 4.879 5.137 -18.862 1.00 69.75 88 GLN A CA 1
ATOM 722 C C . GLN A 1 88 ? 5.041 5.037 -20.378 1.00 69.75 88 GLN A C 1
ATOM 724 O O . GLN A 1 88 ? 5.705 4.118 -20.865 1.00 69.75 88 GLN A O 1
ATOM 729 N N . ASP A 1 89 ? 4.435 5.973 -21.110 1.00 71.12 89 ASP A N 1
ATOM 730 C CA . ASP A 1 89 ? 4.602 6.040 -22.557 1.00 71.12 89 ASP A CA 1
ATOM 731 C C . ASP A 1 89 ? 6.085 6.310 -22.873 1.00 71.12 89 ASP A C 1
ATOM 733 O O . ASP A 1 89 ? 6.607 7.364 -22.471 1.00 71.12 89 ASP A O 1
ATOM 737 N N . PRO A 1 90 ? 6.774 5.387 -23.572 1.00 62.47 90 PRO A N 1
ATOM 738 C CA . PRO A 1 90 ? 8.181 5.543 -23.919 1.00 62.47 90 PRO A CA 1
ATOM 739 C C . PRO A 1 90 ? 8.462 6.797 -24.761 1.00 62.47 90 PRO A C 1
ATOM 741 O O . PRO A 1 90 ? 9.605 7.244 -24.787 1.00 62.47 90 PRO A O 1
ATOM 744 N N . MET A 1 91 ? 7.451 7.400 -25.401 1.00 58.47 91 MET A N 1
ATOM 745 C CA . MET A 1 91 ? 7.602 8.626 -26.195 1.00 58.47 91 MET A CA 1
ATOM 746 C C . MET A 1 91 ? 7.667 9.919 -25.373 1.00 58.47 91 MET A C 1
ATOM 748 O O . MET A 1 91 ? 7.940 10.981 -25.927 1.00 58.47 91 MET A O 1
ATOM 752 N N . THR A 1 92 ? 7.491 9.858 -24.051 1.00 59.44 92 THR A N 1
ATOM 753 C CA . THR A 1 92 ? 7.661 11.032 -23.166 1.00 59.44 92 THR A CA 1
ATOM 754 C C . THR A 1 92 ? 9.138 11.315 -22.843 1.00 59.44 92 THR A C 1
ATOM 756 O O . THR A 1 92 ? 9.458 12.062 -21.917 1.00 59.44 92 THR A O 1
ATOM 759 N N . SER A 1 93 ? 10.067 10.684 -23.565 1.00 58.56 93 SER A N 1
ATOM 760 C CA . SER A 1 93 ? 11.497 10.772 -23.312 1.00 58.56 93 SER A CA 1
ATOM 761 C C . SER A 1 93 ? 12.030 12.177 -23.600 1.00 58.56 93 SER A C 1
ATOM 763 O O . SER A 1 93 ? 12.063 12.628 -24.745 1.00 58.56 93 SER A O 1
ATOM 765 N N . VAL A 1 94 ? 12.485 12.853 -22.545 1.00 61.78 94 VAL A N 1
ATOM 766 C CA . VAL A 1 94 ? 13.296 14.070 -22.634 1.00 61.78 94 VAL A CA 1
ATOM 767 C C . VAL A 1 94 ? 14.595 13.738 -23.381 1.00 61.78 94 VAL A C 1
ATOM 769 O O . VAL A 1 94 ? 15.201 12.687 -23.153 1.00 61.78 94 VAL A O 1
ATOM 772 N N . ASP A 1 95 ? 15.007 14.653 -24.256 1.00 60.06 95 ASP A N 1
ATOM 773 C CA . ASP A 1 95 ? 16.181 14.642 -25.149 1.00 60.06 95 ASP A CA 1
ATOM 774 C C . ASP A 1 95 ? 17.482 14.079 -24.516 1.00 60.06 95 ASP A C 1
ATOM 776 O O . ASP A 1 95 ? 18.297 13.455 -25.183 1.00 60.06 95 ASP A O 1
ATOM 780 N N . GLY A 1 96 ? 17.643 14.169 -23.189 1.00 60.50 96 GLY A N 1
ATOM 781 C CA . GLY A 1 96 ? 18.791 13.625 -22.442 1.00 60.50 96 GLY A CA 1
ATOM 782 C C . GLY A 1 96 ? 18.788 12.110 -22.158 1.00 60.50 96 GLY A C 1
ATOM 783 O O . GLY A 1 96 ? 19.668 11.629 -21.446 1.00 60.50 96 GLY A O 1
ATOM 784 N N . SER A 1 97 ? 17.806 11.345 -22.646 1.00 66.56 97 SER A N 1
ATOM 785 C CA . SER A 1 97 ? 17.700 9.897 -22.373 1.00 66.56 97 SER A CA 1
ATOM 786 C C . SER A 1 97 ? 18.510 9.006 -23.325 1.00 66.56 97 SER A C 1
ATOM 788 O O . SER A 1 97 ? 18.887 7.898 -22.937 1.00 66.56 97 SER A O 1
ATOM 790 N N . MET A 1 98 ? 18.827 9.469 -24.541 1.00 73.25 98 MET A N 1
ATOM 791 C CA . MET A 1 98 ? 19.510 8.640 -25.547 1.00 73.25 98 MET A CA 1
ATOM 792 C C . MET A 1 98 ? 20.938 8.259 -25.136 1.00 73.25 98 MET A C 1
ATOM 794 O O . MET A 1 98 ? 21.299 7.089 -25.257 1.00 73.25 98 MET A O 1
ATOM 798 N N . ASP A 1 99 ? 21.712 9.186 -24.566 1.00 84.31 99 ASP A N 1
ATOM 799 C CA . ASP A 1 99 ? 23.104 8.935 -24.156 1.00 84.31 99 ASP A CA 1
ATOM 800 C C . ASP A 1 99 ? 23.205 7.866 -23.056 1.00 84.31 99 ASP A C 1
ATOM 802 O O . ASP A 1 99 ? 24.077 6.991 -23.079 1.00 84.31 99 ASP A O 1
ATOM 806 N N . ILE A 1 100 ? 22.275 7.900 -22.095 1.00 84.88 100 ILE A N 1
ATOM 807 C CA . ILE A 1 100 ? 22.198 6.915 -21.009 1.00 84.88 100 ILE A CA 1
ATOM 808 C C . ILE A 1 100 ? 21.824 5.545 -21.577 1.00 84.88 100 ILE A C 1
ATOM 810 O O . ILE A 1 100 ? 22.433 4.541 -21.207 1.00 84.88 100 ILE A O 1
ATOM 814 N N . MET A 1 101 ? 20.861 5.491 -22.500 1.00 84.50 101 MET A N 1
ATOM 815 C CA . MET A 1 101 ? 20.451 4.239 -23.137 1.00 84.50 101 MET A CA 1
ATOM 816 C C . MET A 1 101 ? 21.572 3.635 -23.994 1.00 84.50 101 MET A C 1
ATOM 818 O O . MET A 1 101 ? 21.783 2.420 -23.952 1.00 84.50 101 MET A O 1
ATOM 822 N N . GLU A 1 102 ? 22.350 4.457 -24.705 1.00 88.50 102 GLU A N 1
ATOM 823 C CA . GLU A 1 102 ? 23.521 3.996 -25.460 1.00 88.50 102 GLU A CA 1
ATOM 824 C C . GLU A 1 102 ? 24.618 3.455 -24.529 1.00 88.50 102 GLU A C 1
ATOM 826 O O . GLU A 1 102 ? 25.200 2.395 -24.781 1.00 88.50 102 GLU A O 1
ATOM 831 N N . TRP A 1 103 ? 24.891 4.150 -23.421 1.00 91.19 103 TRP A N 1
ATOM 832 C CA . TRP A 1 103 ? 25.849 3.688 -22.418 1.00 91.19 103 TRP A CA 1
ATOM 833 C C . TRP A 1 103 ? 25.411 2.369 -21.763 1.00 91.19 103 TRP A C 1
ATOM 835 O O . TRP A 1 103 ? 26.238 1.466 -21.600 1.00 91.19 103 TRP A O 1
ATOM 845 N N . LEU A 1 104 ? 24.119 2.221 -21.444 1.00 89.75 104 LEU A N 1
ATOM 846 C CA . LEU A 1 104 ? 23.535 0.989 -20.904 1.00 89.75 104 LEU A CA 1
ATOM 847 C C . LEU A 1 104 ? 23.672 -0.184 -21.880 1.00 89.75 104 LEU A C 1
ATOM 849 O O . LEU A 1 104 ? 24.030 -1.284 -21.461 1.00 89.75 104 LEU A O 1
ATOM 853 N N . GLY A 1 105 ? 23.461 0.051 -23.179 1.00 89.75 105 GLY A N 1
ATOM 854 C CA . GLY A 1 105 ? 23.597 -0.972 -24.220 1.00 89.75 105 GLY A CA 1
ATOM 855 C C . GLY A 1 105 ? 25.000 -1.585 -24.323 1.00 89.75 105 GLY A C 1
ATOM 856 O O . GLY A 1 105 ? 25.150 -2.694 -24.829 1.00 89.75 105 GLY A O 1
ATOM 857 N N . LYS A 1 106 ? 26.028 -0.899 -23.804 1.00 94.38 106 LYS A N 1
ATOM 858 C CA . LYS A 1 106 ? 27.425 -1.372 -23.775 1.00 94.38 106 LYS A CA 1
ATOM 859 C C . LYS A 1 106 ? 27.761 -2.204 -22.529 1.00 94.38 106 LYS A C 1
ATOM 861 O O . LYS A 1 106 ? 28.877 -2.714 -22.424 1.00 94.38 106 LYS A O 1
ATOM 866 N N . LYS A 1 107 ? 26.853 -2.316 -21.555 1.00 94.12 107 LYS A N 1
ATOM 867 C CA . LYS A 1 107 ? 27.067 -3.074 -20.312 1.00 94.12 107 LYS A CA 1
ATOM 868 C C . LYS A 1 107 ? 26.573 -4.513 -20.444 1.00 94.12 107 LYS A C 1
ATOM 870 O O . LYS A 1 107 ? 25.679 -4.817 -21.229 1.00 94.12 107 LYS A O 1
ATOM 875 N N . TYR A 1 108 ? 27.152 -5.413 -19.650 1.00 93.25 108 TYR A N 1
ATOM 876 C CA . TYR A 1 108 ? 26.652 -6.782 -19.561 1.00 93.25 108 TYR A CA 1
ATOM 877 C C . TYR A 1 108 ? 25.309 -6.811 -18.826 1.00 93.25 108 TYR A C 1
ATOM 879 O O . TYR A 1 108 ? 25.015 -5.978 -17.964 1.00 93.25 108 TYR A O 1
ATOM 887 N N . LYS A 1 109 ? 24.485 -7.810 -19.146 1.00 92.56 109 LYS A N 1
ATOM 888 C CA . LYS A 1 109 ? 23.197 -8.001 -18.477 1.00 92.56 109 LYS A CA 1
ATOM 889 C C . LYS A 1 109 ? 23.409 -8.143 -16.964 1.00 92.56 109 LYS A C 1
ATOM 891 O O . LYS A 1 109 ? 24.239 -8.941 -16.539 1.00 92.56 109 LYS A O 1
ATOM 896 N N . PHE A 1 110 ? 22.643 -7.384 -16.176 1.00 88.88 110 PHE A N 1
ATOM 897 C CA . PHE A 1 110 ? 22.713 -7.360 -14.705 1.00 88.88 110 PHE A CA 1
ATOM 898 C C . PHE A 1 110 ? 24.074 -6.937 -14.119 1.00 88.88 110 PHE A C 1
ATOM 900 O O . PHE A 1 110 ? 24.394 -7.299 -12.991 1.00 88.88 110 PHE A O 1
ATOM 907 N N . SER A 1 111 ? 24.891 -6.177 -14.858 1.00 90.50 111 SER A N 1
ATOM 908 C CA . SER A 1 111 ? 26.210 -5.736 -14.376 1.00 90.50 111 SER A CA 1
ATOM 909 C C . SER A 1 111 ? 26.216 -4.349 -13.727 1.00 90.50 111 SER A C 1
ATOM 911 O O . SER A 1 111 ? 27.290 -3.789 -13.512 1.00 90.50 111 SER A O 1
ATOM 913 N N . ILE A 1 112 ? 25.047 -3.755 -13.499 1.00 80.12 112 ILE A N 1
ATOM 914 C CA . ILE A 1 112 ? 24.893 -2.432 -12.890 1.00 80.12 112 ILE A CA 1
ATOM 915 C C . ILE A 1 112 ? 24.218 -2.654 -11.541 1.00 80.12 112 ILE A C 1
ATOM 917 O O . ILE A 1 112 ? 23.136 -3.239 -11.499 1.00 80.12 112 ILE A O 1
ATOM 921 N N . TYR A 1 113 ? 24.903 -2.237 -10.479 1.00 64.56 113 TYR A N 1
ATOM 922 C CA . TYR A 1 113 ? 24.480 -2.331 -9.083 1.00 64.56 113 TYR A CA 1
ATOM 923 C C . TYR A 1 113 ? 24.305 -0.934 -8.503 1.00 64.56 113 TYR A C 1
ATOM 925 O O . TYR A 1 113 ? 25.106 -0.050 -8.890 1.00 64.56 113 TYR A O 1
#

Foldseek 3Di:
DVLVLLCCLQPVPDDDPDPDDDDDPVRVVVSNVVSVVVVVVDDPVPPDDPQPAAEAEDQDDCVVQVVSQVNSCVRVVYHYHHPYHDDDDPVVDDPPVPVVVVVVVPDDPPPDD

pLDDT: mean 80.72, std 12.49, range [49.56, 94.38]

Sequence (113 aa):
MCSYFSHLFVKPNVEFPFQALRLHPYELTRAHKVVKEHREDDDPEVRAPEEFTGMMLIGTSREMEGKYIDYMSEIIKFKVLPIGTLLQDPMTSVDGSMDIMEWLGKKYKFSIY

Secondary structure (DSSP, 8-state):
-HHHHHHHHH-TTS--SSTT----HHHHHHHHHHHHHHHHHS-GGGPPPTT---EEEES--HHHHHHHHHHHHHHH-SEEEE----PPPGGG--GGGHHHHHHHHTSPTT---

Radius of gyration: 19.85 Å; chains: 1; bounding box: 50×29×44 Å